Protein AF-A0A920RNA3-F1 (afdb_monomer_lite)

Structure (mmCIF, N/CA/C/O backbone):
data_AF-A0A920RNA3-F1
#
_entry.id   AF-A0A920RNA3-F1
#
loop_
_atom_site.group_PDB
_atom_site.id
_atom_site.type_symbol
_atom_site.label_atom_id
_atom_site.label_alt_id
_atom_site.label_comp_id
_atom_site.label_asym_id
_atom_site.label_entity_id
_atom_site.label_seq_id
_atom_site.pdbx_PDB_ins_code
_atom_site.Cartn_x
_atom_site.Cartn_y
_atom_site.Cartn_z
_atom_site.occupancy
_atom_site.B_iso_or_equiv
_atom_site.auth_seq_id
_atom_site.auth_comp_id
_atom_site.auth_asym_id
_atom_site.auth_atom_id
_atom_site.pdbx_PDB_model_num
ATOM 1 N N . MET A 1 1 ? 13.238 14.730 -14.368 1.00 78.38 1 MET A N 1
ATOM 2 C CA . MET A 1 1 ? 11.776 14.745 -14.563 1.00 78.38 1 MET A CA 1
ATOM 3 C C . MET A 1 1 ? 11.167 14.048 -13.363 1.00 78.38 1 MET A C 1
ATOM 5 O O . MET A 1 1 ? 11.733 13.052 -12.938 1.00 78.38 1 MET A O 1
ATOM 9 N N . ILE A 1 2 ? 10.143 14.635 -12.752 1.00 88.75 2 ILE A N 1
ATOM 10 C CA . ILE A 1 2 ? 9.449 14.086 -11.580 1.00 88.75 2 ILE A CA 1
ATOM 11 C C . ILE A 1 2 ? 7.983 13.988 -11.982 1.00 88.75 2 ILE A C 1
ATOM 13 O O . ILE A 1 2 ? 7.432 14.980 -12.457 1.00 88.75 2 ILE A O 1
ATOM 17 N N . GLU A 1 3 ? 7.386 12.814 -11.808 1.00 90.69 3 GLU A N 1
ATOM 18 C CA . GLU A 1 3 ? 6.004 12.535 -12.195 1.00 90.69 3 GLU A CA 1
ATOM 19 C C . GLU A 1 3 ? 5.238 11.867 -11.057 1.00 90.69 3 GLU A C 1
ATOM 21 O O . GLU A 1 3 ? 5.821 11.229 -10.177 1.00 90.69 3 GLU A O 1
ATOM 26 N N . LEU A 1 4 ? 3.918 12.050 -11.067 1.00 92.81 4 LEU A N 1
ATOM 27 C CA . LEU A 1 4 ? 3.026 11.433 -10.098 1.00 92.81 4 LEU A CA 1
ATOM 28 C C . LEU A 1 4 ? 2.731 9.988 -10.506 1.00 92.81 4 LEU A C 1
ATOM 30 O O . LEU A 1 4 ? 2.078 9.771 -11.522 1.00 92.81 4 LEU A O 1
ATOM 34 N N . PHE A 1 5 ? 3.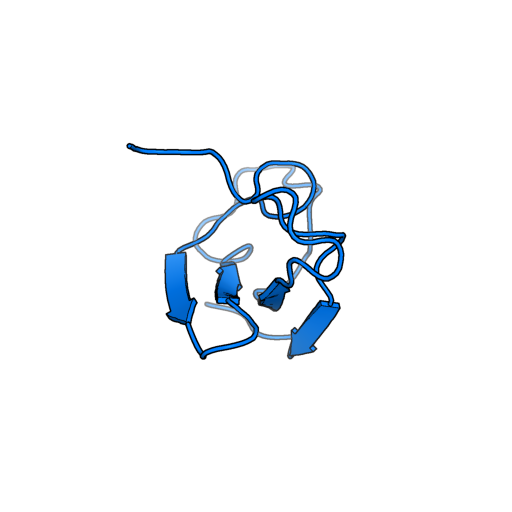141 9.036 -9.668 1.00 92.62 5 PHE A N 1
ATOM 35 C CA . PHE A 1 5 ? 2.900 7.610 -9.903 1.00 92.62 5 PHE A CA 1
ATOM 36 C C . PHE A 1 5 ? 1.585 7.108 -9.280 1.00 92.62 5 PHE A C 1
ATOM 38 O O . PHE A 1 5 ? 0.859 6.349 -9.909 1.00 92.62 5 PHE A O 1
ATOM 45 N N . SER A 1 6 ? 1.261 7.527 -8.051 1.00 94.50 6 SER A N 1
ATOM 46 C CA . SER A 1 6 ? 0.026 7.162 -7.334 1.00 94.50 6 SER A CA 1
ATOM 47 C C . SER A 1 6 ? -0.250 8.158 -6.197 1.00 94.50 6 SER A C 1
ATOM 49 O O . SER A 1 6 ? 0.686 8.775 -5.683 1.00 94.50 6 SER A O 1
ATOM 51 N N . ALA A 1 7 ? -1.519 8.339 -5.827 1.00 94.31 7 ALA A N 1
ATOM 52 C CA . ALA A 1 7 ? -1.986 9.244 -4.770 1.00 94.31 7 ALA A CA 1
ATOM 53 C C . ALA A 1 7 ? -3.350 8.783 -4.220 1.00 94.31 7 ALA A C 1
ATOM 55 O O . ALA A 1 7 ? -3.861 7.743 -4.633 1.00 94.31 7 ALA A O 1
ATOM 56 N N . ASP A 1 8 ? -3.958 9.562 -3.320 1.00 92.56 8 ASP A N 1
ATOM 57 C CA . ASP A 1 8 ? -5.351 9.362 -2.897 1.00 92.56 8 ASP A CA 1
ATOM 58 C C . ASP A 1 8 ? -6.286 9.285 -4.128 1.00 92.56 8 ASP A C 1
ATOM 60 O O . ASP A 1 8 ? -6.136 10.088 -5.058 1.00 92.56 8 ASP A O 1
ATOM 64 N N . PRO A 1 9 ? -7.224 8.317 -4.171 1.00 92.06 9 PRO A N 1
ATOM 65 C CA . PRO A 1 9 ? -7.603 7.382 -3.099 1.00 92.06 9 PRO A CA 1
ATOM 66 C C . PRO A 1 9 ? -6.846 6.039 -3.090 1.00 92.06 9 PRO A C 1
ATOM 68 O O . PRO A 1 9 ? -7.155 5.173 -2.270 1.00 92.06 9 PRO A O 1
ATOM 71 N N . ASP A 1 10 ? -5.888 5.825 -3.992 1.00 92.88 10 ASP A N 1
ATOM 72 C CA . ASP A 1 10 ? -5.213 4.532 -4.153 1.00 92.88 10 ASP A CA 1
ATOM 73 C C . ASP A 1 10 ? -4.209 4.239 -3.025 1.00 92.88 10 ASP A C 1
ATOM 75 O O . ASP A 1 10 ? -4.091 3.096 -2.576 1.00 92.88 10 ASP A O 1
ATOM 79 N N . ILE A 1 11 ? -3.525 5.272 -2.527 1.00 91.81 11 ILE A N 1
ATOM 80 C CA . ILE A 1 11 ? -2.617 5.203 -1.376 1.00 91.81 11 ILE A CA 1
ATOM 81 C C . ILE A 1 11 ? -2.756 6.466 -0.519 1.00 91.81 11 ILE A C 1
ATOM 83 O O . ILE A 1 11 ? -2.672 7.578 -1.037 1.00 91.81 11 ILE A O 1
ATOM 87 N N . VAL A 1 12 ? -2.983 6.308 0.789 1.00 92.12 12 VAL A N 1
ATOM 88 C CA . VAL A 1 12 ? -3.362 7.421 1.677 1.00 92.12 12 VAL A CA 1
ATOM 89 C C . VAL A 1 12 ? -2.213 7.837 2.595 1.00 92.12 12 VAL A C 1
ATOM 91 O O . VAL A 1 12 ? -1.871 9.016 2.663 1.00 92.12 12 VAL A O 1
ATOM 94 N N . THR A 1 13 ? -1.586 6.881 3.284 1.00 92.56 13 THR A N 1
ATOM 95 C CA . THR A 1 13 ? -0.541 7.142 4.294 1.00 92.56 13 THR A CA 1
ATOM 96 C C . THR A 1 13 ? 0.758 6.364 4.023 1.00 92.56 13 THR A C 1
ATOM 98 O O . THR A 1 13 ? 1.171 5.524 4.831 1.00 92.56 13 THR A O 1
ATOM 101 N N . PRO A 1 14 ? 1.432 6.602 2.880 1.00 94.31 14 PRO A N 1
ATOM 102 C CA . PRO A 1 14 ? 2.674 5.911 2.549 1.00 94.31 14 PRO A CA 1
ATOM 103 C C . PRO A 1 14 ? 3.796 6.265 3.534 1.00 94.31 14 PRO A C 1
ATOM 105 O O . PRO A 1 14 ? 4.098 7.438 3.744 1.00 94.31 14 PRO A O 1
ATOM 108 N N . THR A 1 15 ? 4.457 5.255 4.100 1.00 94.06 15 THR A N 1
ATOM 109 C CA . THR A 1 15 ? 5.579 5.433 5.043 1.00 94.06 15 THR A CA 1
ATOM 110 C C . THR A 1 15 ? 6.892 4.828 4.557 1.00 94.06 15 T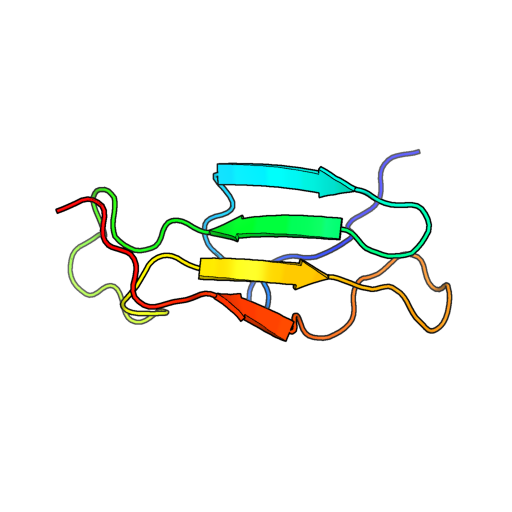HR A C 1
ATOM 112 O O . THR A 1 15 ? 7.959 5.241 5.009 1.00 94.06 15 THR A O 1
ATOM 115 N N . ALA A 1 16 ? 6.847 3.881 3.618 1.00 93.94 16 ALA A N 1
ATOM 116 C CA . ALA A 1 16 ? 8.034 3.309 2.988 1.00 93.94 16 ALA A CA 1
ATOM 117 C C . ALA A 1 16 ? 7.747 2.872 1.549 1.00 93.94 16 ALA A C 1
ATOM 119 O O . ALA A 1 16 ? 6.598 2.611 1.187 1.00 93.94 16 ALA A O 1
ATOM 120 N N . TRP A 1 17 ? 8.808 2.757 0.746 1.00 95.31 17 TRP A N 1
ATOM 121 C CA . TRP A 1 17 ? 8.729 2.344 -0.652 1.00 95.31 17 TRP A CA 1
ATOM 122 C C . TRP A 1 17 ? 9.940 1.486 -1.054 1.00 95.31 17 TRP A C 1
ATOM 124 O O . TRP A 1 17 ? 11.045 1.676 -0.544 1.00 95.31 17 TRP A O 1
ATOM 134 N N . THR A 1 18 ? 9.742 0.563 -1.991 1.00 95.06 18 THR A N 1
ATOM 135 C CA . THR A 1 18 ? 10.810 -0.114 -2.742 1.00 95.06 18 THR A CA 1
ATOM 136 C C . THR A 1 18 ? 10.322 -0.461 -4.152 1.00 95.06 18 THR A C 1
ATOM 138 O O . THR A 1 18 ? 9.117 -0.472 -4.402 1.00 95.06 18 THR A O 1
ATOM 141 N N . SER A 1 19 ? 11.230 -0.744 -5.085 1.00 91.69 19 SER A N 1
ATOM 142 C CA . SER A 1 19 ? 10.896 -1.120 -6.468 1.00 91.69 19 SER A CA 1
ATOM 143 C C . SER A 1 19 ? 11.594 -2.388 -6.929 1.00 91.69 19 SER A C 1
ATOM 145 O O . SER A 1 19 ? 12.659 -2.773 -6.449 1.00 91.69 19 SER A O 1
ATOM 147 N N . THR A 1 20 ? 10.975 -3.011 -7.923 1.00 89.19 20 THR A N 1
ATOM 148 C CA . THR A 1 20 ? 11.561 -4.014 -8.805 1.00 89.19 20 THR A CA 1
ATOM 149 C C . THR A 1 20 ? 11.499 -3.504 -10.246 1.00 89.19 20 THR A C 1
ATOM 151 O O . THR A 1 20 ? 11.013 -2.406 -10.514 1.00 89.19 20 THR A O 1
ATOM 154 N N . THR A 1 21 ? 11.954 -4.312 -11.203 1.00 87.56 21 THR A N 1
ATOM 155 C CA . THR A 1 21 ? 11.860 -3.983 -12.633 1.00 87.56 21 THR A CA 1
ATOM 156 C C . THR A 1 21 ? 10.429 -3.927 -13.177 1.00 87.56 21 THR A C 1
ATOM 158 O O . THR A 1 21 ? 10.247 -3.464 -14.296 1.00 87.56 21 THR A O 1
ATOM 161 N N . TRP A 1 22 ? 9.422 -4.402 -12.434 1.00 84.81 22 TRP A N 1
ATOM 162 C CA . TRP A 1 22 ? 8.034 -4.505 -12.912 1.00 84.81 22 TRP A CA 1
ATOM 163 C C . TRP A 1 22 ? 6.978 -4.024 -11.903 1.00 84.81 22 TRP A C 1
ATOM 165 O O . TRP A 1 22 ? 5.786 -4.077 -12.205 1.00 84.81 22 TRP A O 1
ATOM 175 N N . ALA A 1 23 ? 7.374 -3.591 -10.702 1.00 86.44 23 ALA A N 1
ATOM 176 C CA . ALA A 1 23 ? 6.446 -3.115 -9.677 1.00 86.44 23 ALA A CA 1
ATOM 177 C C . ALA A 1 23 ? 7.112 -2.187 -8.655 1.00 86.44 23 ALA A C 1
ATOM 179 O O . ALA A 1 23 ? 8.299 -2.312 -8.357 1.00 86.44 23 ALA A O 1
ATOM 180 N N . GLY A 1 24 ? 6.303 -1.325 -8.044 1.00 90.56 24 GLY A N 1
ATOM 181 C CA . GLY A 1 24 ? 6.585 -0.681 -6.767 1.00 90.56 24 GLY A CA 1
ATOM 182 C C . GLY A 1 24 ? 5.881 -1.410 -5.622 1.00 90.56 24 GLY A C 1
ATOM 183 O O . GLY A 1 24 ?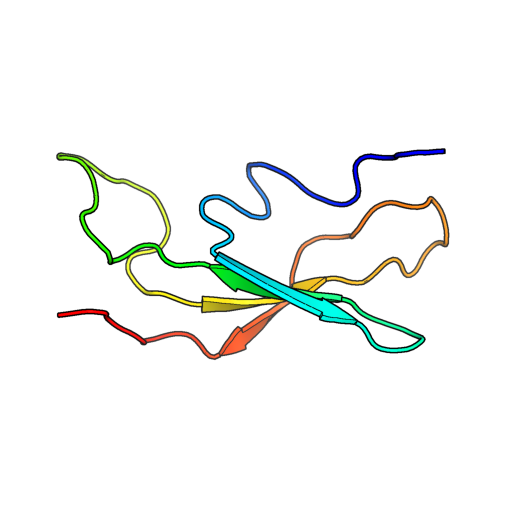 4.783 -1.941 -5.787 1.00 90.56 24 GLY A O 1
ATOM 184 N N . VAL A 1 25 ? 6.498 -1.423 -4.446 1.00 90.94 25 VAL A N 1
ATOM 185 C CA . VAL A 1 25 ? 5.883 -1.872 -3.195 1.00 90.94 25 VAL A CA 1
ATOM 186 C C . VAL A 1 25 ? 5.901 -0.712 -2.217 1.00 90.94 25 VAL A C 1
ATOM 188 O O . VAL A 1 25 ? 6.954 -0.117 -1.987 1.00 90.94 25 VAL A O 1
ATOM 191 N N . ALA A 1 26 ? 4.747 -0.404 -1.637 1.00 92.81 26 ALA A N 1
ATOM 192 C CA . ALA A 1 26 ? 4.599 0.637 -0.634 1.00 92.81 26 ALA A CA 1
ATOM 193 C C . ALA A 1 26 ? 4.057 0.058 0.675 1.00 92.81 26 ALA A C 1
ATOM 195 O O . ALA A 1 26 ? 3.223 -0.850 0.670 1.00 92.81 26 ALA A O 1
ATOM 196 N N . ILE A 1 27 ? 4.526 0.607 1.793 1.00 91.50 27 ILE A N 1
ATOM 197 C CA . ILE A 1 27 ? 3.923 0.392 3.110 1.00 91.50 27 ILE A CA 1
ATOM 198 C C . ILE A 1 27 ? 3.003 1.570 3.386 1.00 91.50 27 ILE A C 1
ATOM 200 O O . ILE A 1 27 ? 3.423 2.720 3.269 1.00 91.50 27 ILE A O 1
ATOM 204 N N . GLU A 1 28 ? 1.771 1.273 3.775 1.00 94.69 28 GLU A N 1
ATOM 205 C CA . GLU A 1 28 ? 0.789 2.259 4.194 1.00 94.69 28 GLU A CA 1
ATOM 206 C C . GLU A 1 28 ? 0.449 2.054 5.672 1.00 94.69 28 GLU A C 1
ATOM 208 O O . GLU A 1 28 ? 0.013 0.970 6.070 1.00 94.69 28 GLU A O 1
ATOM 213 N N . SER A 1 29 ? 0.657 3.091 6.487 1.00 92.75 29 SER A N 1
ATOM 214 C CA . SER A 1 29 ? 0.380 3.045 7.924 1.00 92.75 29 SER A CA 1
ATOM 215 C C . SER A 1 29 ? -0.899 3.803 8.247 1.00 92.75 29 SER A C 1
ATOM 217 O O . SER A 1 29 ? -0.931 5.031 8.278 1.00 92.75 29 SER A O 1
ATOM 219 N N . ASN A 1 30 ? -1.974 3.062 8.467 1.00 91.94 30 ASN A N 1
ATOM 220 C CA . ASN A 1 30 ? -3.289 3.597 8.803 1.00 91.94 30 ASN A CA 1
ATOM 221 C C . ASN A 1 30 ? -3.525 3.657 10.321 1.00 91.94 30 ASN A C 1
ATOM 223 O O . ASN A 1 30 ? -4.469 4.297 10.777 1.00 91.94 30 ASN A O 1
ATOM 227 N N . THR A 1 31 ? -2.703 2.967 11.117 1.00 90.25 31 THR A N 1
ATOM 228 C CA . THR A 1 31 ? -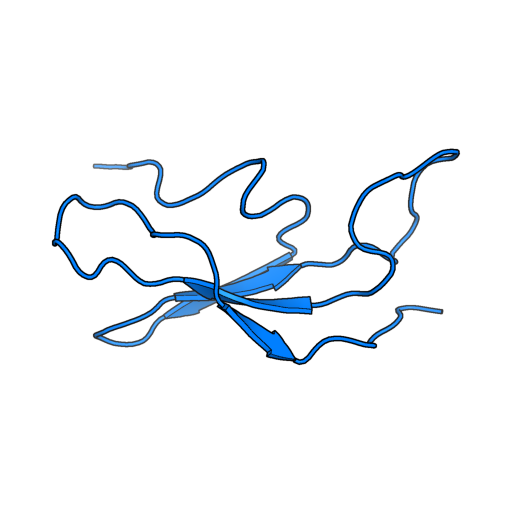2.959 2.741 12.548 1.00 90.25 31 THR A CA 1
ATOM 229 C C . THR A 1 31 ? -2.029 3.505 13.489 1.00 90.25 31 THR A C 1
ATOM 231 O O . THR A 1 31 ? -2.296 3.551 14.694 1.00 90.25 31 THR A O 1
ATOM 234 N N . HIS A 1 32 ? -0.987 4.158 12.968 1.00 90.38 32 HIS A N 1
ATOM 235 C CA . HIS A 1 32 ? -0.086 4.996 13.755 1.00 90.38 32 HIS A CA 1
ATOM 236 C C . HIS A 1 32 ? -0.688 6.394 13.965 1.00 90.38 32 HIS A C 1
ATOM 238 O O . HIS A 1 32 ? -0.675 7.225 13.063 1.00 90.38 32 HIS A O 1
ATOM 244 N N . PHE A 1 33 ? -1.224 6.645 15.164 1.00 89.81 33 PHE A N 1
ATOM 245 C CA . PHE A 1 33 ? -1.904 7.898 15.534 1.00 89.81 33 PHE A CA 1
ATOM 246 C C . PHE A 1 33 ? -3.002 8.344 14.544 1.00 89.81 33 PHE A C 1
ATOM 248 O O . PHE A 1 33 ? -2.959 9.474 14.052 1.00 89.81 33 PHE A O 1
ATOM 255 N N . PRO A 1 34 ? -4.007 7.494 14.248 1.00 89.38 34 PRO A N 1
ATOM 256 C CA . PRO A 1 34 ? -5.093 7.895 13.371 1.00 89.38 34 PRO A CA 1
ATOM 257 C C . PRO A 1 34 ? -5.870 9.064 13.999 1.00 89.38 34 PRO A C 1
ATOM 259 O O . PRO A 1 34 ? -6.097 9.059 15.216 1.00 89.38 34 PRO A O 1
ATOM 262 N N . PRO A 1 35 ? -6.294 10.056 13.198 1.00 89.56 35 PRO A N 1
ATOM 263 C CA . PRO A 1 35 ? -7.152 11.128 13.682 1.00 89.56 35 PRO A CA 1
ATOM 264 C C . PRO A 1 35 ? -8.506 10.578 14.154 1.00 89.56 35 PRO A C 1
ATOM 266 O O . PRO A 1 35 ? -8.938 9.489 13.762 1.00 89.56 35 PRO A O 1
ATOM 269 N N . GLU A 1 36 ? -9.205 11.349 14.987 1.00 93.31 36 GLU A N 1
ATOM 270 C CA . GLU A 1 36 ? -10.585 11.031 15.353 1.00 93.31 36 GLU A CA 1
ATOM 271 C C . GLU A 1 36 ? -11.465 10.978 14.093 1.00 93.31 36 GLU A C 1
ATOM 273 O O . GLU A 1 36 ? -11.388 11.854 13.233 1.00 93.31 36 GLU A O 1
ATOM 278 N N . GLY A 1 37 ? -12.279 9.926 13.968 1.00 91.31 37 GLY A N 1
ATOM 279 C CA . GLY A 1 37 ? -13.148 9.734 12.805 1.00 91.31 37 GLY A CA 1
ATOM 280 C C . GLY A 1 37 ? -12.443 9.243 11.535 1.00 91.31 37 GLY A C 1
ATOM 281 O O . GLY A 1 37 ? -13.022 9.366 10.461 1.00 91.31 37 GLY A O 1
ATOM 282 N N . TYR A 1 38 ? -11.226 8.690 11.628 1.00 89.81 38 TYR A N 1
ATOM 283 C CA . TYR A 1 38 ? -10.542 8.095 10.474 1.00 89.81 38 TYR A CA 1
ATOM 284 C C . TYR A 1 38 ? -11.399 6.998 9.817 1.00 89.81 38 TYR A C 1
ATOM 286 O O . TYR A 1 38 ? -11.700 5.978 10.437 1.00 89.81 38 TYR A O 1
ATOM 294 N N . ASP A 1 39 ? -11.786 7.215 8.559 1.00 90.50 39 ASP A N 1
ATOM 295 C CA . ASP A 1 39 ? -12.750 6.399 7.802 1.00 90.50 39 ASP A CA 1
ATOM 296 C C . ASP A 1 39 ? -12.099 5.588 6.664 1.00 90.50 39 ASP A C 1
ATOM 298 O O . ASP A 1 39 ? -12.788 5.048 5.794 1.00 90.50 39 ASP A O 1
ATOM 302 N N . ARG A 1 40 ? -10.763 5.522 6.644 1.00 90.75 40 ARG A N 1
ATOM 303 C CA . ARG A 1 40 ? -9.998 4.755 5.652 1.00 90.75 40 ARG A CA 1
ATOM 304 C C . ARG A 1 40 ? -9.711 3.342 6.162 1.00 90.75 40 ARG A C 1
ATOM 306 O O . ARG A 1 40 ? -10.387 2.833 7.054 1.00 90.75 40 ARG A O 1
ATOM 313 N N . HIS A 1 41 ? -8.742 2.664 5.548 1.00 92.88 41 HIS A N 1
ATOM 314 C CA . HIS A 1 41 ? -8.467 1.265 5.851 1.00 92.88 41 HIS A CA 1
ATOM 315 C C . HIS A 1 41 ? -8.139 1.072 7.347 1.00 92.88 41 HIS A C 1
ATOM 317 O O . HIS A 1 41 ? -7.318 1.814 7.879 1.00 92.88 41 HIS A O 1
ATOM 323 N N . PRO A 1 42 ? -8.737 0.089 8.045 1.00 93.12 42 PRO A N 1
ATOM 324 C CA . PRO A 1 42 ? -8.602 -0.034 9.501 1.00 93.12 42 PRO A CA 1
ATOM 325 C C . PRO A 1 42 ? -7.253 -0.606 9.970 1.00 93.12 42 PRO A C 1
ATOM 327 O O . PRO A 1 42 ? -6.978 -0.613 11.169 1.00 93.12 42 PRO A O 1
ATOM 330 N N . THR A 1 43 ? -6.427 -1.111 9.051 1.00 95.19 43 THR A N 1
ATOM 331 C CA . THR A 1 43 ? -5.130 -1.752 9.335 1.00 95.19 43 THR A CA 1
ATOM 332 C C . THR A 1 43 ? -4.031 -1.184 8.447 1.00 95.19 43 THR A C 1
ATOM 334 O O . THR A 1 43 ? -4.313 -0.683 7.352 1.00 95.19 43 THR A O 1
ATOM 337 N N . ASP A 1 44 ? -2.777 -1.331 8.868 1.00 95.69 44 ASP A N 1
ATOM 338 C CA . ASP A 1 44 ? -1.629 -1.061 8.002 1.00 95.69 44 ASP A CA 1
ATOM 339 C C . ASP A 1 44 ? -1.582 -2.106 6.868 1.00 95.69 44 ASP A C 1
ATOM 341 O O . ASP A 1 44 ? -2.095 -3.227 7.012 1.00 95.69 44 ASP A O 1
ATOM 345 N N . ARG A 1 45 ? -1.020 -1.725 5.715 1.00 96.38 45 ARG A N 1
ATOM 346 C CA . ARG A 1 45 ? -1.022 -2.535 4.486 1.00 96.38 45 ARG A CA 1
ATOM 347 C C . ARG A 1 45 ? 0.331 -2.524 3.786 1.00 96.38 45 ARG A C 1
ATOM 349 O O . ARG A 1 45 ? 1.030 -1.513 3.771 1.00 96.38 45 ARG A O 1
ATOM 356 N N . LEU A 1 46 ? 0.651 -3.636 3.130 1.00 96.31 46 LEU A N 1
ATOM 357 C CA . LEU A 1 46 ? 1.663 -3.708 2.079 1.00 96.31 46 LEU A CA 1
ATOM 358 C C . LEU A 1 46 ? 0.943 -3.736 0.731 1.00 96.31 46 LEU A C 1
ATOM 360 O O . LEU A 1 46 ? 0.189 -4.669 0.436 1.00 96.31 46 LEU A O 1
ATOM 364 N N . LEU A 1 47 ? 1.183 -2.719 -0.088 1.00 96.88 47 LEU A N 1
ATOM 365 C CA . LEU A 1 47 ? 0.553 -2.537 -1.390 1.00 96.88 47 LEU A CA 1
ATOM 366 C C . LEU A 1 47 ? 1.567 -2.768 -2.506 1.00 96.88 47 LEU A C 1
ATOM 368 O O . LEU A 1 47 ? 2.706 -2.313 -2.425 1.00 96.88 47 LEU A O 1
ATOM 372 N N . VAL A 1 48 ? 1.134 -3.443 -3.567 1.00 96.88 48 VAL A N 1
ATOM 373 C CA . VAL A 1 48 ? 1.889 -3.594 -4.814 1.00 96.88 48 VAL A CA 1
ATOM 374 C C . VAL A 1 48 ? 1.241 -2.713 -5.874 1.00 96.88 48 VAL A C 1
ATOM 376 O O . VAL A 1 48 ? 0.061 -2.880 -6.190 1.00 96.88 48 VAL A O 1
ATOM 379 N N . LEU A 1 49 ? 2.032 -1.796 -6.421 1.00 96.44 49 LEU A N 1
ATOM 380 C CA . LEU A 1 49 ? 1.664 -0.845 -7.459 1.00 96.44 49 LEU A CA 1
ATOM 381 C C . LEU A 1 49 ? 2.377 -1.239 -8.752 1.00 96.44 49 LEU A C 1
ATOM 383 O O . LEU A 1 49 ? 3.577 -1.516 -8.748 1.00 96.44 49 LEU A O 1
ATOM 387 N N . ARG A 1 50 ? 1.642 -1.294 -9.858 1.00 96.00 50 ARG A N 1
ATOM 388 C CA . ARG A 1 50 ? 2.174 -1.661 -11.175 1.00 96.00 50 ARG A CA 1
ATOM 389 C C . ARG A 1 50 ? 1.688 -0.660 -12.202 1.00 96.00 50 ARG A C 1
ATOM 391 O O . ARG A 1 50 ? 0.593 -0.149 -12.038 1.00 96.00 50 ARG A O 1
ATOM 398 N N . ASP A 1 51 ? 2.519 -0.431 -13.204 1.00 94.56 51 ASP A N 1
ATOM 399 C CA . ASP A 1 51 ? 2.185 0.260 -14.443 1.00 94.56 51 ASP A CA 1
ATOM 400 C C . ASP A 1 51 ? 2.292 -0.795 -15.554 1.00 94.56 51 ASP A C 1
ATOM 402 O O . ASP A 1 51 ? 3.383 -1.247 -15.911 1.00 94.56 51 ASP A O 1
ATOM 406 N N . ARG A 1 52 ? 1.149 -1.333 -15.969 1.00 94.12 52 ARG A N 1
ATOM 407 C CA . ARG A 1 52 ? 1.015 -2.412 -16.951 1.00 94.12 52 ARG A CA 1
ATOM 408 C C . ARG A 1 52 ? 0.848 -1.870 -18.363 1.00 94.12 52 ARG A C 1
ATOM 410 O O . ARG A 1 52 ? 1.139 -2.621 -19.295 1.00 94.12 52 ARG A O 1
ATOM 417 N N . ASP A 1 53 ? 0.354 -0.646 -18.530 1.00 94.69 53 ASP A N 1
ATOM 418 C CA . ASP A 1 53 ? 0.161 -0.026 -19.845 1.00 94.69 53 ASP A CA 1
ATOM 419 C C . ASP A 1 53 ? 1.302 0.920 -20.261 1.00 94.69 53 ASP A C 1
ATOM 421 O O . ASP A 1 53 ? 1.409 1.264 -21.441 1.00 94.69 53 ASP A O 1
ATOM 425 N N . GLY A 1 54 ? 2.229 1.212 -19.348 1.00 93.06 54 GLY A N 1
ATOM 426 C CA . GLY A 1 54 ? 3.440 1.985 -19.586 1.00 93.06 54 GLY A CA 1
ATOM 427 C C . GLY A 1 54 ? 3.192 3.490 -19.648 1.00 93.06 54 GLY A C 1
ATOM 428 O O . GLY A 1 54 ? 3.992 4.197 -20.269 1.00 93.06 54 GLY A O 1
ATOM 429 N N . ASP A 1 55 ? 2.090 3.980 -19.074 1.00 93.94 55 ASP A N 1
ATOM 430 C CA . ASP A 1 55 ? 1.725 5.399 -19.094 1.00 93.94 55 ASP A CA 1
ATOM 431 C C . ASP A 1 55 ? 2.430 6.237 -18.008 1.00 93.94 55 ASP A C 1
ATOM 433 O O . ASP A 1 55 ? 2.266 7.461 -17.957 1.00 93.94 55 ASP A O 1
ATOM 437 N N . GLY A 1 56 ? 3.247 5.594 -17.166 1.00 91.81 56 GLY A N 1
ATOM 438 C CA . GLY A 1 56 ? 3.957 6.221 -16.059 1.00 91.81 56 GLY A CA 1
ATOM 439 C C . GLY A 1 56 ? 3.115 6.369 -14.790 1.00 91.81 56 GLY A C 1
ATOM 440 O O . GLY A 1 56 ? 3.575 7.007 -13.838 1.00 91.81 56 GLY A O 1
ATOM 441 N N . ARG A 1 57 ? 1.906 5.797 -14.736 1.00 92.94 57 ARG A N 1
ATOM 442 C CA . ARG A 1 57 ? 1.037 5.766 -13.557 1.00 92.94 57 ARG A CA 1
ATOM 443 C C . ARG A 1 57 ? 0.768 4.343 -13.107 1.00 92.94 57 ARG A C 1
ATOM 445 O O . ARG A 1 57 ? 0.652 3.406 -13.886 1.00 92.94 57 ARG A O 1
ATOM 452 N N . ALA A 1 58 ? 0.636 4.183 -11.797 1.00 95.00 58 ALA A N 1
ATOM 453 C CA . ALA A 1 58 ? 0.189 2.920 -11.256 1.00 95.00 58 ALA A CA 1
ATOM 454 C C . ALA A 1 58 ? -1.297 2.712 -11.559 1.00 95.00 58 ALA A C 1
ATOM 456 O O . ALA A 1 58 ? -2.107 3.622 -11.375 1.00 95.00 58 ALA A O 1
ATOM 457 N N . GLU A 1 59 ? -1.688 1.486 -11.891 1.00 94.88 59 GLU A N 1
ATOM 458 C CA . GLU A 1 59 ? -3.087 1.110 -11.749 1.00 94.88 59 GLU A CA 1
ATOM 459 C C . GLU A 1 59 ? -3.448 0.844 -10.288 1.00 94.88 59 GLU A C 1
ATOM 461 O O . GLU A 1 59 ? -2.609 0.868 -9.382 1.00 94.88 59 GLU A O 1
ATOM 466 N N . LYS A 1 60 ? -4.726 0.506 -10.081 1.00 94.62 60 LYS A N 1
ATOM 467 C CA . LYS A 1 60 ? -5.278 0.184 -8.772 1.00 94.62 60 LYS A CA 1
ATOM 468 C C . LYS A 1 60 ? -4.367 -0.791 -8.005 1.00 94.62 60 LYS A C 1
ATOM 470 O O . LYS A 1 60 ? -4.142 -1.910 -8.490 1.00 94.62 60 LYS A O 1
ATOM 475 N N . PRO A 1 61 ? -3.891 -0.411 -6.806 1.00 95.50 61 PRO A N 1
ATOM 476 C CA . PRO A 1 61 ? -2.987 -1.241 -6.033 1.00 95.50 61 PRO A CA 1
ATOM 477 C C . PRO A 1 6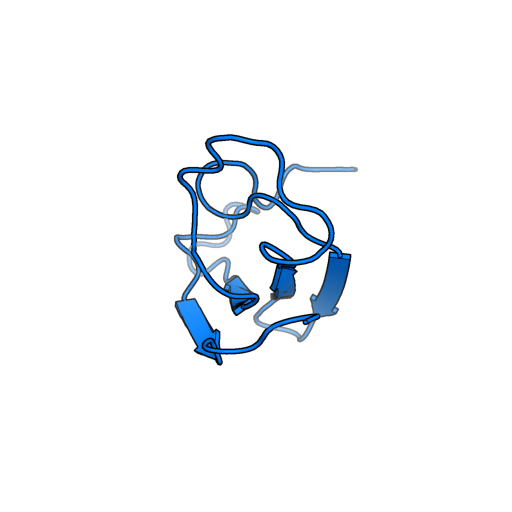1 ? -3.608 -2.586 -5.675 1.00 95.50 61 PRO A C 1
ATOM 479 O O . PRO A 1 61 ? -4.800 -2.697 -5.372 1.00 95.50 61 PRO A O 1
ATOM 482 N N . THR A 1 62 ? -2.771 -3.616 -5.649 1.00 96.31 62 THR A N 1
ATOM 483 C CA . THR A 1 62 ? -3.137 -4.917 -5.089 1.00 96.31 62 THR A CA 1
ATOM 484 C C . THR A 1 62 ? -2.591 -5.037 -3.673 1.00 96.31 62 THR A C 1
ATOM 486 O O . THR A 1 62 ? -1.420 -4.737 -3.441 1.00 96.31 62 THR A O 1
ATOM 489 N N . VAL A 1 63 ? -3.419 -5.498 -2.735 1.00 96.44 63 VAL A N 1
ATOM 490 C CA . VAL A 1 63 ? -2.988 -5.778 -1.359 1.00 96.44 63 VAL A CA 1
ATOM 491 C C . VAL A 1 63 ? -2.138 -7.0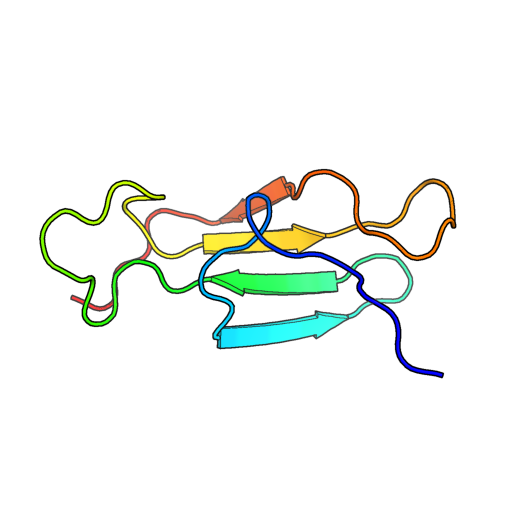46 -1.364 1.00 96.44 63 VAL A C 1
ATOM 493 O O . VAL A 1 63 ? -2.617 -8.110 -1.748 1.00 96.44 63 VAL A O 1
ATOM 496 N N . PHE A 1 64 ? -0.873 -6.924 -0.964 1.00 95.88 64 PHE A N 1
ATOM 497 C CA . PHE A 1 64 ? 0.010 -8.070 -0.750 1.00 95.88 64 PHE A CA 1
ATOM 498 C C . PHE A 1 64 ? -0.176 -8.655 0.650 1.00 95.88 64 PHE A C 1
ATOM 500 O O . PHE A 1 64 ? -0.229 -9.872 0.804 1.00 95.88 64 PHE A O 1
ATOM 507 N N . ALA A 1 65 ? -0.294 -7.788 1.657 1.00 96.69 65 ALA A N 1
ATOM 508 C CA . ALA A 1 65 ? -0.604 -8.174 3.025 1.00 96.69 65 ALA A CA 1
ATOM 509 C C . ALA A 1 65 ? -1.327 -7.038 3.763 1.00 96.69 65 ALA A C 1
ATOM 511 O O . ALA A 1 65 ? -1.081 -5.859 3.494 1.00 96.69 65 ALA A O 1
ATOM 512 N N . ASP A 1 66 ? -2.190 -7.401 4.704 1.00 96.06 66 ASP A N 1
ATOM 513 C CA . ASP A 1 66 ? -2.945 -6.501 5.574 1.00 96.06 66 ASP A CA 1
ATOM 514 C C . ASP A 1 66 ? -3.075 -7.097 6.990 1.00 96.06 66 ASP A C 1
ATOM 516 O O . ASP A 1 66 ? -2.422 -8.088 7.323 1.00 96.06 66 ASP A O 1
ATOM 520 N N . GLY A 1 67 ? -3.871 -6.463 7.855 1.00 95.06 67 GLY A N 1
ATOM 521 C CA . GLY A 1 67 ? -4.100 -6.952 9.218 1.00 95.06 67 GLY A CA 1
ATOM 522 C C . GLY A 1 67 ? -3.072 -6.488 10.251 1.00 95.06 67 GLY A C 1
ATOM 523 O O . GLY A 1 67 ? -3.197 -6.829 11.424 1.00 95.06 67 GLY A O 1
ATOM 524 N N . PHE A 1 68 ? -2.071 -5.703 9.851 1.00 93.75 68 PHE A N 1
ATOM 525 C CA . PHE A 1 68 ? -1.053 -5.195 10.768 1.00 93.75 68 PHE A CA 1
ATOM 526 C C . PHE A 1 68 ? -1.566 -3.992 11.568 1.00 93.75 68 PHE A C 1
ATOM 528 O O . PHE A 1 68 ? -2.348 -3.175 11.069 1.00 93.75 68 PHE A O 1
ATOM 535 N N . SER A 1 69 ? -1.088 -3.856 12.803 1.00 89.81 69 SER A N 1
ATOM 536 C CA . SER A 1 69 ? -1.368 -2.700 13.650 1.00 89.81 69 SER A CA 1
ATOM 537 C C . SER A 1 69 ? -0.122 -2.241 14.384 1.00 89.81 69 SER A C 1
ATOM 539 O O . SER A 1 69 ? 0.656 -3.060 14.864 1.00 89.81 69 SER A O 1
ATOM 541 N N . THR A 1 70 ? 0.016 -0.929 14.551 1.00 79.81 70 THR A N 1
ATOM 542 C CA . THR A 1 70 ? 1.072 -0.321 15.372 1.00 79.81 70 THR A CA 1
ATOM 543 C C . THR A 1 70 ? 0.694 -0.186 16.859 1.00 79.81 70 THR A C 1
ATOM 545 O O . THR A 1 70 ? 1.376 0.519 17.600 1.00 79.81 70 THR A O 1
ATOM 548 N N . ARG A 1 71 ? -0.410 -0.818 17.282 1.00 71.88 71 ARG A N 1
ATOM 549 C CA . ARG A 1 71 ? -0.875 -0.892 18.677 1.00 71.88 71 ARG A CA 1
ATOM 550 C C . ARG A 1 71 ? -0.319 -2.112 19.395 1.00 71.88 71 ARG A C 1
ATOM 552 O O . ARG A 1 71 ? -0.147 -3.145 18.713 1.00 71.88 71 ARG A O 1
#

Radius of gyration: 12.84 Å; chains: 1; bounding box: 25×23×38 Å

Foldseek 3Di:
DDDDADDPPLADAWDDWDDDPFWIKTKHQCADPHDPPRPDDPWIFIWIFGDPPPPNYTDRIDTPDTDHHPD

Sequence (71 aa):
MIELFSADPDIVTPTAWTSTTWAGVAIESNTHFPPEGYDRHPTDRLLVLRDRDGDGRAEKPTVFADGFSTR

pLDDT: mean 92.27, std 4.22, range [71.88, 96.88]

Secondary structure (DSSP, 8-state):
-------TTT-SSEEEEEE-SS-EEEEE-SSSSPPTT--S-SSEEEEEE--SSSSSS--SPEEEEEEE---